Protein AF-A0A1G7Q8N1-F1 (afdb_monomer_lite)

Sequence (181 aa):
MHEILVYSRIAASKVGATTMDSPEWVAVSPSEIAAYCALTNNSRRGVSANAGGDETPVGGPNPRAENKHGQIVRWYPANEDHADAAFTWGLYAMAGSPAKHDDAYVGSHNVTTGNMFNAPDGMVIDSTGLIWIQTDGDDSNEGDFEGQGNNQMLVGDPATNEGLTRSTVIAIKRDDNAWVG

Structure (mmCIF, N/CA/C/O backbone):
data_AF-A0A1G7Q8N1-F1
#
_entry.id   AF-A0A1G7Q8N1-F1
#
loop_
_atom_site.group_PDB
_atom_site.id
_atom_site.type_symbol
_atom_site.label_atom_id
_atom_site.label_alt_id
_atom_site.label_comp_id
_atom_site.label_asym_id
_atom_site.label_entity_id
_atom_site.label_seq_id
_atom_site.pdbx_PDB_ins_code
_atom_site.Cartn_x
_atom_site.Cartn_y
_atom_site.Cartn_z
_atom_site.occupancy
_atom_site.B_iso_or_equiv
_atom_site.auth_seq_id
_atom_site.auth_comp_id
_atom_site.auth_asym_id
_atom_site.auth_atom_id
_atom_site.pdbx_PDB_model_num
ATOM 1 N N . MET A 1 1 ? -0.297 -30.619 14.225 1.00 64.06 1 MET A N 1
ATOM 2 C CA . MET A 1 1 ? -0.777 -29.218 14.300 1.00 64.06 1 MET A CA 1
ATOM 3 C C . MET A 1 1 ? 0.369 -28.204 14.344 1.00 64.06 1 MET A C 1
ATOM 5 O O . MET A 1 1 ? 0.281 -27.213 13.639 1.00 64.06 1 MET A O 1
ATOM 9 N N . HIS A 1 2 ? 1.469 -28.453 15.070 1.00 87.94 2 HIS A N 1
ATOM 10 C CA . HIS A 1 2 ? 2.619 -27.527 15.138 1.00 87.94 2 HIS A CA 1
ATOM 11 C C . HIS A 1 2 ? 3.328 -27.259 13.797 1.00 87.94 2 HIS A C 1
ATOM 13 O O . HIS A 1 2 ? 3.773 -26.141 13.563 1.00 87.94 2 HIS A O 1
ATOM 19 N N . GLU A 1 3 ? 3.389 -28.244 12.897 1.00 92.50 3 GLU A N 1
ATOM 20 C CA . GLU A 1 3 ? 4.025 -28.087 11.578 1.00 92.50 3 GLU A CA 1
ATOM 21 C C . GLU A 1 3 ? 3.376 -26.998 10.719 1.00 92.50 3 GLU A C 1
ATOM 23 O O . GLU A 1 3 ? 4.080 -26.323 9.981 1.00 92.50 3 GLU A O 1
ATOM 28 N N . ILE A 1 4 ? 2.059 -26.782 10.838 1.00 94.12 4 ILE A N 1
ATOM 29 C CA . ILE A 1 4 ? 1.365 -25.725 10.086 1.00 94.12 4 ILE A CA 1
ATOM 30 C C . ILE A 1 4 ? 1.902 -24.353 10.494 1.00 94.12 4 ILE A C 1
ATOM 32 O O . ILE A 1 4 ? 2.137 -23.522 9.629 1.00 94.12 4 ILE A O 1
ATOM 36 N N . LEU A 1 5 ? 2.160 -24.138 11.788 1.00 95.06 5 LEU A N 1
ATOM 37 C CA . LEU A 1 5 ? 2.701 -22.874 12.290 1.00 95.06 5 LEU A CA 1
ATOM 38 C C . LEU A 1 5 ? 4.147 -22.662 11.818 1.00 95.06 5 LEU A C 1
ATOM 40 O O . LEU A 1 5 ? 4.497 -21.573 11.368 1.00 95.06 5 LEU A O 1
ATOM 44 N N . VAL A 1 6 ? 4.971 -23.714 11.848 1.00 96.94 6 VAL A N 1
ATOM 45 C CA . VAL A 1 6 ? 6.370 -23.657 11.385 1.00 96.94 6 VAL A CA 1
ATOM 46 C C . VAL A 1 6 ? 6.454 -23.443 9.869 1.00 96.94 6 VAL A C 1
ATOM 48 O O . VAL A 1 6 ? 7.249 -22.635 9.396 1.00 96.94 6 VAL A O 1
ATOM 51 N N . TYR A 1 7 ? 5.602 -24.121 9.100 1.00 96.44 7 TYR A N 1
ATOM 52 C CA . TYR A 1 7 ? 5.566 -24.068 7.638 1.00 96.44 7 TYR A CA 1
ATOM 53 C C . TYR A 1 7 ? 4.406 -23.219 7.112 1.00 96.44 7 TYR A C 1
ATOM 55 O O . TYR A 1 7 ? 3.848 -23.517 6.053 1.00 96.44 7 TYR A O 1
ATOM 63 N N . SER A 1 8 ? 4.065 -22.139 7.824 1.00 96.81 8 SER A N 1
ATOM 64 C CA . SER A 1 8 ? 2.899 -21.294 7.523 1.00 96.81 8 SER A CA 1
ATOM 65 C C . SER A 1 8 ? 2.875 -20.811 6.072 1.00 96.81 8 SER A C 1
ATOM 67 O O . SER A 1 8 ? 1.821 -20.813 5.448 1.00 96.81 8 SER A O 1
ATOM 69 N N . ARG A 1 9 ? 4.039 -20.483 5.491 1.00 96.94 9 ARG A N 1
ATOM 70 C CA . ARG A 1 9 ? 4.148 -20.080 4.077 1.00 96.94 9 ARG A CA 1
ATOM 71 C C . ARG A 1 9 ? 3.693 -21.189 3.120 1.00 96.94 9 ARG A C 1
ATOM 73 O O . ARG A 1 9 ? 2.857 -20.945 2.266 1.00 96.94 9 ARG A O 1
ATOM 80 N N . ILE A 1 10 ? 4.174 -22.419 3.313 1.00 97.12 10 ILE A N 1
ATOM 81 C CA . ILE A 1 10 ? 3.793 -23.575 2.481 1.00 97.12 10 ILE A CA 1
ATOM 82 C C . ILE A 1 10 ? 2.311 -23.911 2.677 1.00 97.12 10 ILE A C 1
ATOM 84 O O . ILE A 1 10 ? 1.616 -24.254 1.722 1.00 97.12 10 ILE A O 1
ATOM 88 N N . ALA A 1 11 ? 1.819 -23.831 3.916 1.00 97.19 11 ALA A N 1
ATOM 89 C CA . ALA A 1 11 ? 0.408 -24.050 4.212 1.00 97.19 11 ALA A CA 1
ATOM 90 C C . ALA A 1 11 ? -0.483 -23.006 3.515 1.00 97.19 11 ALA A C 1
ATOM 92 O O . ALA A 1 11 ? -1.475 -23.390 2.901 1.00 97.19 11 ALA A O 1
ATOM 93 N N . ALA A 1 12 ? -0.095 -21.726 3.544 1.00 97.56 12 ALA A N 1
ATOM 94 C CA . ALA A 1 12 ? -0.791 -20.633 2.868 1.00 97.56 12 ALA A CA 1
ATOM 95 C C . ALA A 1 12 ? -0.840 -20.830 1.343 1.00 97.56 12 ALA A C 1
ATOM 97 O O . ALA A 1 12 ? -1.917 -20.726 0.756 1.00 97.56 12 ALA A O 1
ATOM 98 N N . SER A 1 13 ? 0.278 -21.209 0.711 1.00 97.62 13 SER A N 1
ATOM 99 C CA . SER A 1 13 ? 0.306 -21.533 -0.724 1.00 97.62 13 SER A CA 1
ATOM 100 C C . SER A 1 13 ? -0.648 -22.688 -1.058 1.00 97.62 13 SER A C 1
ATOM 102 O O . SER A 1 13 ? -1.417 -22.612 -2.013 1.00 97.62 13 SER A O 1
ATOM 104 N N . LYS A 1 14 ? -0.687 -23.742 -0.227 1.00 97.31 14 LYS A N 1
ATOM 105 C CA . LYS A 1 14 ? -1.586 -24.897 -0.431 1.00 97.31 14 LYS A CA 1
ATOM 106 C C . LYS A 1 14 ? -3.074 -24.557 -0.343 1.00 97.31 14 LYS A C 1
ATOM 108 O O . LYS A 1 14 ? -3.873 -25.271 -0.944 1.00 97.31 14 LYS A O 1
ATOM 113 N N . VAL A 1 15 ? -3.449 -23.519 0.404 1.00 97.38 15 VAL A N 1
ATOM 114 C CA . VAL A 1 15 ? -4.841 -23.042 0.483 1.00 97.38 15 VAL A CA 1
ATOM 115 C C . VAL A 1 15 ? -5.135 -21.896 -0.490 1.00 97.38 15 VAL A C 1
ATOM 117 O O . VAL A 1 15 ? -6.236 -21.357 -0.468 1.00 97.38 15 VAL A O 1
ATOM 120 N N . GLY A 1 16 ? -4.184 -21.546 -1.364 1.00 97.31 16 GLY A N 1
ATOM 121 C CA . GLY A 1 16 ? -4.383 -20.560 -2.425 1.00 97.31 16 GLY A CA 1
ATOM 122 C C . GLY A 1 16 ? -4.400 -19.113 -1.938 1.00 97.31 16 GLY A C 1
ATOM 123 O O . GLY A 1 16 ? -5.157 -18.304 -2.471 1.00 97.31 16 GLY A O 1
ATOM 124 N N . ALA A 1 17 ? -3.601 -18.778 -0.920 1.00 97.88 17 ALA A N 1
ATOM 125 C CA . ALA A 1 17 ? -3.453 -17.393 -0.483 1.00 97.88 17 ALA A CA 1
ATOM 126 C C . ALA A 1 17 ? -2.969 -16.486 -1.632 1.00 97.88 17 ALA A C 1
ATOM 128 O O . ALA A 1 17 ? -2.103 -16.865 -2.422 1.00 97.88 17 ALA A O 1
ATOM 129 N N . THR A 1 18 ? -3.500 -15.265 -1.705 1.00 97.88 18 THR A N 1
ATOM 130 C CA . THR A 1 18 ? -3.084 -14.274 -2.706 1.00 97.88 18 THR A CA 1
ATOM 131 C C . THR A 1 18 ? -1.639 -13.836 -2.469 1.00 97.88 18 THR A C 1
ATOM 133 O O . THR A 1 18 ? -1.274 -13.443 -1.362 1.00 97.88 18 THR A O 1
ATOM 136 N N . THR A 1 19 ? -0.816 -13.838 -3.518 1.00 98.12 19 THR A N 1
ATOM 137 C CA . THR A 1 19 ? 0.544 -13.287 -3.458 1.00 98.12 19 THR A CA 1
ATOM 138 C C . THR A 1 19 ? 0.504 -11.757 -3.447 1.00 98.12 19 THR A C 1
ATOM 140 O O . THR A 1 19 ? -0.067 -11.132 -4.344 1.00 98.12 19 THR A O 1
ATOM 143 N N . MET A 1 20 ? 1.125 -11.134 -2.446 1.00 98.44 20 MET A N 1
ATOM 144 C CA . MET A 1 20 ? 1.048 -9.686 -2.200 1.00 98.44 20 MET A CA 1
ATOM 145 C C . MET A 1 20 ? 2.379 -8.977 -2.469 1.00 98.44 20 MET A C 1
ATOM 147 O O . MET A 1 20 ? 3.439 -9.600 -2.415 1.00 98.44 20 MET A O 1
ATOM 151 N N . ASP A 1 21 ? 2.316 -7.676 -2.750 1.00 98.50 21 ASP A N 1
ATOM 152 C CA . ASP A 1 21 ? 3.492 -6.816 -2.915 1.00 98.50 21 ASP A CA 1
ATOM 153 C C . ASP A 1 21 ? 4.079 -6.411 -1.558 1.00 98.50 21 ASP A C 1
ATOM 155 O O . ASP A 1 21 ? 3.708 -5.383 -1.014 1.00 98.50 21 ASP A O 1
ATOM 159 N N . SER A 1 22 ? 4.972 -7.242 -1.015 1.00 97.81 22 SER A N 1
ATOM 160 C CA . SER A 1 22 ? 5.737 -6.996 0.223 1.00 97.81 22 SER A CA 1
ATOM 161 C C . SER A 1 22 ? 4.916 -6.335 1.350 1.00 97.81 22 SER A C 1
ATOM 163 O O . SER A 1 22 ? 5.092 -5.147 1.621 1.00 97.81 22 SER A O 1
ATOM 165 N N . PRO A 1 23 ? 3.969 -7.070 1.973 1.00 98.25 23 PRO A N 1
ATOM 166 C CA . PRO A 1 23 ? 3.221 -6.557 3.116 1.00 98.25 23 PRO A CA 1
ATOM 167 C C . PRO A 1 23 ? 4.139 -6.274 4.306 1.00 98.25 23 PRO A C 1
ATOM 169 O O . PRO A 1 23 ? 4.808 -7.194 4.778 1.00 98.25 23 PRO A O 1
ATOM 172 N N . GLU A 1 24 ? 4.099 -5.041 4.804 1.00 98.44 24 GLU A N 1
ATOM 173 C CA . GLU A 1 24 ? 4.844 -4.581 5.980 1.00 98.44 24 GLU A CA 1
ATOM 174 C C . GLU A 1 24 ? 3.880 -4.319 7.152 1.00 98.44 24 GLU A C 1
ATOM 176 O O . GLU A 1 24 ? 3.199 -5.240 7.619 1.00 98.44 24 GLU A O 1
ATOM 181 N N . TRP A 1 25 ? 3.792 -3.086 7.665 1.00 98.50 25 TRP A N 1
ATOM 182 C CA . TRP A 1 25 ? 2.975 -2.808 8.843 1.00 98.50 25 TRP A CA 1
ATOM 183 C C . TRP A 1 25 ? 1.480 -2.854 8.545 1.00 98.50 25 TRP A C 1
ATOM 185 O O . TRP A 1 25 ? 1.001 -2.501 7.462 1.00 98.50 25 TRP A O 1
ATOM 195 N N . VAL A 1 26 ? 0.735 -3.247 9.578 1.00 98.50 26 VAL A N 1
ATOM 196 C CA . VAL A 1 26 ? -0.725 -3.206 9.621 1.00 98.50 26 VAL A CA 1
ATOM 197 C C . VAL A 1 26 ? -1.161 -2.246 10.722 1.00 98.50 26 VAL A C 1
ATOM 199 O O . VAL A 1 26 ? -0.726 -2.381 11.865 1.00 98.50 26 VAL A O 1
ATOM 202 N N . ALA A 1 27 ? -2.055 -1.315 10.394 1.00 97.00 27 ALA A N 1
ATOM 203 C CA . ALA A 1 27 ? -2.677 -0.402 11.346 1.00 97.00 27 ALA A CA 1
ATOM 204 C C . ALA A 1 27 ? -4.195 -0.629 11.382 1.00 97.00 27 ALA A C 1
ATOM 206 O O . ALA A 1 27 ? -4.837 -0.722 10.337 1.00 97.00 27 ALA A O 1
ATOM 207 N N . VAL A 1 28 ? -4.772 -0.717 12.580 1.00 96.12 28 VAL A N 1
ATOM 208 C CA . VAL A 1 28 ? -6.218 -0.891 12.792 1.00 96.12 28 VAL A CA 1
ATOM 209 C C . VAL A 1 28 ? -6.786 0.411 13.337 1.00 96.12 28 VAL A C 1
ATOM 211 O O . VAL A 1 28 ? -6.205 0.994 14.253 1.00 96.12 28 VAL A O 1
ATOM 214 N N . SER A 1 29 ? -7.893 0.880 12.764 1.00 92.31 29 SER A N 1
ATOM 215 C CA . SER A 1 29 ? -8.511 2.131 13.195 1.00 92.31 29 SER A CA 1
ATOM 216 C C . SER A 1 29 ? -9.154 1.975 14.582 1.00 92.31 29 SER A C 1
ATOM 218 O O . SER A 1 29 ? -9.854 0.990 14.821 1.00 92.31 29 SER A O 1
ATOM 220 N N . PRO A 1 30 ? -8.949 2.925 15.515 1.00 90.88 30 PRO A N 1
ATOM 221 C CA . PRO A 1 30 ? -9.642 2.931 16.800 1.00 90.88 30 PRO A CA 1
ATOM 222 C C . PRO A 1 30 ? -11.066 3.506 16.709 1.00 90.88 30 PRO A C 1
ATOM 224 O O . PRO A 1 30 ? -11.835 3.370 17.660 1.00 90.88 30 PRO A O 1
ATOM 227 N N . SER A 1 31 ? -11.411 4.175 15.604 1.00 86.56 31 SER A N 1
ATOM 228 C CA . SER A 1 31 ? -12.681 4.889 15.407 1.00 86.56 31 SER A CA 1
ATOM 229 C C . SER A 1 31 ? -13.555 4.308 14.293 1.00 86.56 31 SER A C 1
ATOM 231 O O . SER A 1 31 ? -14.715 4.691 14.175 1.00 86.56 31 SER A O 1
ATOM 233 N N . GLU A 1 32 ? -13.024 3.387 13.489 1.00 85.75 32 GLU A N 1
ATOM 234 C CA . GLU A 1 32 ? -13.714 2.748 12.365 1.00 85.75 32 GLU A CA 1
ATOM 235 C C . GLU A 1 32 ? -13.426 1.242 12.352 1.00 85.75 32 GLU A C 1
ATOM 237 O O . GLU A 1 32 ? -12.341 0.812 12.740 1.00 85.75 32 GLU A O 1
ATOM 242 N N . ILE A 1 33 ? -14.354 0.431 11.837 1.00 92.44 33 ILE A N 1
ATOM 243 C CA . ILE A 1 33 ? -14.125 -1.008 11.623 1.00 92.44 33 ILE A CA 1
ATOM 244 C C . ILE A 1 33 ? -13.344 -1.208 10.321 1.00 92.44 33 ILE A C 1
ATOM 246 O O . ILE A 1 33 ? -13.868 -1.642 9.295 1.00 92.44 33 ILE A O 1
ATOM 250 N N . ALA A 1 34 ? -12.074 -0.810 10.357 1.00 93.25 34 ALA A N 1
ATOM 251 C CA . ALA A 1 34 ? -11.178 -0.827 9.214 1.00 93.25 34 ALA A CA 1
ATOM 252 C C . ALA A 1 34 ? -9.736 -1.120 9.632 1.00 93.25 34 ALA A C 1
ATOM 254 O O . ALA A 1 34 ? -9.277 -0.723 10.707 1.00 93.25 34 ALA A O 1
ATOM 255 N N . ALA A 1 35 ? -9.000 -1.774 8.742 1.00 96.44 35 ALA A N 1
ATOM 256 C CA . ALA A 1 35 ? -7.564 -1.956 8.872 1.00 96.44 35 ALA A CA 1
ATOM 257 C C . ALA A 1 35 ? -6.852 -1.640 7.555 1.00 96.44 35 ALA A C 1
ATOM 259 O O . ALA A 1 35 ? -7.440 -1.706 6.475 1.00 96.44 35 ALA A O 1
ATOM 260 N N . TYR A 1 36 ? -5.586 -1.266 7.678 1.00 97.81 36 TYR A N 1
ATOM 261 C CA . TYR A 1 36 ? -4.732 -0.764 6.614 1.00 97.81 36 TYR A CA 1
ATOM 262 C C . TYR A 1 36 ? -3.429 -1.551 6.627 1.00 97.81 36 TYR A C 1
ATOM 264 O O . TYR A 1 36 ? -2.912 -1.850 7.699 1.00 97.81 36 TYR A O 1
ATOM 272 N N . CYS A 1 37 ? -2.876 -1.861 5.460 1.00 98.56 37 CYS A N 1
ATOM 273 C CA . CYS A 1 37 ? -1.580 -2.515 5.334 1.00 98.56 37 CYS A CA 1
ATOM 274 C C . CYS A 1 37 ? -0.739 -1.821 4.269 1.00 98.56 37 CYS A C 1
ATOM 276 O O . CYS A 1 37 ? -1.218 -1.567 3.158 1.00 98.56 37 CYS A O 1
ATOM 278 N N . ALA A 1 38 ? 0.508 -1.530 4.623 1.00 98.69 38 ALA A N 1
ATOM 279 C CA . ALA A 1 38 ? 1.503 -1.053 3.686 1.00 98.69 38 ALA A CA 1
ATOM 280 C C . ALA A 1 38 ? 1.995 -2.213 2.810 1.00 98.69 38 ALA A C 1
ATOM 282 O O . ALA A 1 38 ? 2.410 -3.255 3.312 1.00 98.69 38 ALA A O 1
ATOM 283 N N . LEU A 1 39 ? 1.921 -2.031 1.495 1.00 98.75 39 LEU A N 1
ATOM 284 C CA . LEU A 1 39 ? 2.464 -2.924 0.478 1.00 98.75 39 LEU A CA 1
ATOM 285 C C . LEU A 1 39 ? 3.639 -2.188 -0.173 1.00 98.75 39 LEU A C 1
ATOM 287 O O . LEU A 1 39 ? 3.432 -1.380 -1.084 1.00 98.75 39 LEU A O 1
ATOM 291 N N . THR A 1 40 ? 4.850 -2.388 0.357 1.00 98.38 40 THR A N 1
ATOM 292 C CA . THR A 1 40 ? 5.954 -1.430 0.162 1.00 98.38 40 THR A CA 1
ATOM 293 C C . THR A 1 40 ? 6.424 -1.337 -1.292 1.00 98.38 40 THR A C 1
ATOM 295 O O . THR A 1 40 ? 6.556 -0.246 -1.834 1.00 98.38 40 THR A O 1
ATOM 298 N N . ASN A 1 41 ? 6.630 -2.463 -1.974 1.00 97.81 41 ASN A N 1
ATOM 299 C CA . ASN A 1 41 ? 6.945 -2.542 -3.406 1.00 97.81 41 ASN A CA 1
ATOM 300 C C . ASN A 1 41 ? 7.084 -4.013 -3.830 1.00 97.81 41 ASN A C 1
ATOM 302 O O . ASN A 1 41 ? 7.149 -4.922 -2.999 1.00 97.81 41 ASN A O 1
ATOM 306 N N . ASN A 1 42 ? 7.136 -4.265 -5.138 1.00 98.25 42 ASN A N 1
ATOM 307 C CA . ASN A 1 42 ? 7.470 -5.569 -5.700 1.00 98.25 42 ASN A CA 1
ATOM 308 C C . ASN A 1 42 ? 7.938 -5.453 -7.158 1.00 98.25 42 ASN A C 1
ATOM 310 O O . ASN A 1 42 ? 7.148 -5.569 -8.099 1.00 98.25 42 ASN A O 1
ATOM 314 N N . SER A 1 43 ? 9.251 -5.338 -7.354 1.00 96.25 43 SER A N 1
ATOM 315 C CA . SER A 1 43 ? 9.871 -5.309 -8.688 1.00 96.25 43 SER A CA 1
ATOM 316 C C . SER A 1 43 ? 9.699 -6.604 -9.492 1.00 96.25 43 SER A C 1
ATOM 318 O O . SER A 1 43 ? 9.998 -6.633 -10.680 1.00 96.25 43 SER A O 1
ATOM 320 N N . ARG A 1 44 ? 9.203 -7.687 -8.877 1.00 97.31 44 ARG A N 1
ATOM 321 C CA . ARG A 1 44 ? 8.963 -8.978 -9.542 1.00 97.31 44 ARG A CA 1
ATOM 322 C C . ARG A 1 44 ? 7.515 -9.180 -9.972 1.00 97.31 44 ARG A C 1
ATOM 324 O O . ARG A 1 44 ? 7.246 -10.157 -10.674 1.00 97.31 44 ARG A O 1
ATOM 331 N N . ARG A 1 45 ? 6.596 -8.294 -9.567 1.00 98.50 45 ARG A N 1
ATOM 332 C CA . ARG A 1 45 ? 5.166 -8.384 -9.892 1.00 98.50 45 ARG A CA 1
ATOM 333 C C . ARG A 1 45 ? 4.976 -8.462 -11.406 1.00 98.50 45 ARG A C 1
ATOM 335 O O . ARG A 1 45 ? 5.409 -7.575 -12.132 1.00 98.50 45 ARG A O 1
ATOM 342 N N . GLY A 1 46 ? 4.320 -9.516 -11.878 1.00 97.94 46 GLY A N 1
ATOM 343 C CA . GLY A 1 46 ? 4.058 -9.764 -13.296 1.00 97.94 46 GLY A CA 1
ATOM 344 C C . GLY A 1 46 ? 5.260 -10.285 -14.092 1.00 97.94 46 GLY A C 1
ATOM 345 O O . GLY A 1 46 ? 5.111 -10.538 -15.283 1.00 97.94 46 GLY A O 1
ATOM 346 N N . VAL A 1 47 ? 6.425 -10.462 -13.457 1.00 97.88 47 VAL A N 1
ATOM 347 C CA . VAL A 1 47 ? 7.678 -10.876 -14.114 1.00 97.88 47 VAL A CA 1
ATOM 348 C C . VAL A 1 47 ? 8.075 -12.296 -13.733 1.00 97.88 47 VAL A C 1
ATOM 350 O O . VAL A 1 47 ? 8.500 -13.075 -14.582 1.00 97.88 47 VAL A O 1
ATOM 353 N N . SER A 1 48 ? 7.981 -12.641 -12.447 1.00 97.44 48 SER A N 1
ATOM 354 C CA . SER A 1 48 ? 8.415 -13.950 -11.952 1.00 97.44 48 SER A CA 1
ATOM 355 C C . SER A 1 48 ? 7.638 -14.387 -10.717 1.00 97.44 48 SER A C 1
ATOM 357 O O . SER A 1 48 ? 7.076 -13.568 -9.987 1.00 97.44 48 SER A O 1
ATOM 359 N N . ALA A 1 49 ? 7.625 -15.694 -10.468 1.00 97.31 49 ALA A N 1
ATOM 360 C CA . ALA A 1 49 ? 7.079 -16.249 -9.242 1.00 97.31 49 ALA A CA 1
ATOM 361 C C . ALA A 1 49 ? 7.808 -15.711 -7.994 1.00 97.31 49 ALA A C 1
ATOM 363 O O . ALA A 1 49 ? 8.977 -15.308 -8.036 1.00 97.31 49 ALA A O 1
ATOM 364 N N . ASN A 1 50 ? 7.114 -15.718 -6.857 1.00 95.12 50 ASN A N 1
ATOM 365 C CA . ASN A 1 50 ? 7.711 -15.380 -5.571 1.00 95.12 50 ASN A CA 1
ATOM 366 C C . ASN A 1 50 ? 8.733 -16.457 -5.137 1.00 95.12 50 ASN A C 1
ATOM 368 O O . ASN A 1 50 ? 8.887 -17.500 -5.770 1.00 95.12 50 ASN A O 1
ATOM 372 N N . ALA A 1 51 ? 9.435 -16.236 -4.020 1.00 92.69 51 ALA A N 1
ATOM 373 C CA . ALA A 1 51 ? 10.443 -17.185 -3.528 1.00 92.69 51 ALA A CA 1
ATOM 374 C C . ALA A 1 51 ? 9.882 -18.582 -3.173 1.00 92.69 51 ALA A C 1
ATOM 376 O O . ALA A 1 51 ? 10.648 -19.540 -3.092 1.00 92.69 51 ALA A O 1
ATOM 377 N N . GLY A 1 52 ? 8.570 -18.693 -2.942 1.00 94.12 52 GLY A N 1
ATOM 378 C CA . GLY A 1 52 ? 7.861 -19.954 -2.713 1.00 94.12 52 GLY A CA 1
ATOM 379 C C . GLY A 1 52 ? 7.423 -20.670 -3.995 1.00 94.12 52 GLY A C 1
ATOM 380 O O . GLY A 1 52 ? 6.963 -21.804 -3.910 1.00 94.12 52 GLY A O 1
ATOM 381 N N . GLY A 1 53 ? 7.596 -20.044 -5.164 1.00 96.75 53 GLY A N 1
ATOM 382 C CA . GLY A 1 53 ? 7.182 -20.575 -6.461 1.00 96.75 53 GLY A CA 1
ATOM 383 C C . GLY A 1 53 ? 5.753 -20.213 -6.871 1.00 96.75 53 GLY A C 1
ATOM 384 O O . GLY A 1 53 ? 5.327 -20.633 -7.943 1.00 96.75 53 GLY A O 1
ATOM 385 N N . ASP A 1 54 ? 5.025 -19.427 -6.073 1.00 97.69 54 ASP A N 1
ATOM 386 C CA . ASP A 1 54 ? 3.683 -18.976 -6.446 1.00 97.69 54 ASP A CA 1
ATOM 387 C C . ASP A 1 54 ? 3.768 -17.807 -7.436 1.00 97.69 54 ASP A C 1
ATOM 389 O O . ASP A 1 54 ? 4.571 -16.882 -7.268 1.00 97.69 54 A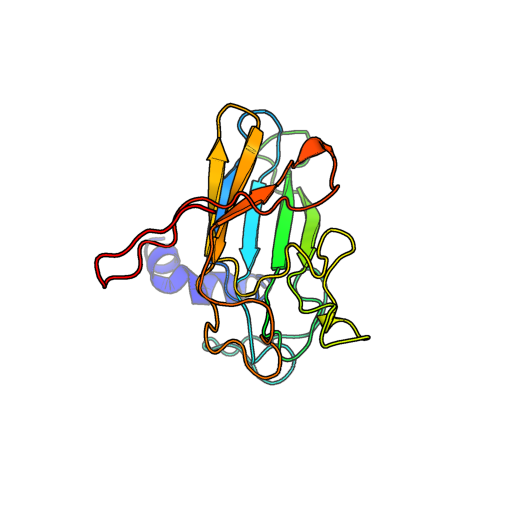SP A O 1
ATOM 393 N N . GLU A 1 55 ? 2.903 -17.819 -8.448 1.00 97.62 55 GLU A N 1
ATOM 394 C CA . GLU A 1 55 ? 2.813 -16.756 -9.448 1.00 97.62 55 GLU A CA 1
ATOM 395 C C . GLU A 1 55 ? 2.507 -15.392 -8.813 1.00 97.62 55 GLU A C 1
ATOM 397 O O . GLU A 1 55 ? 1.777 -15.275 -7.821 1.00 97.62 55 GLU A O 1
ATOM 402 N N . THR A 1 56 ? 3.025 -14.328 -9.426 1.00 97.94 56 THR A N 1
ATOM 403 C CA . THR A 1 56 ? 2.745 -12.945 -9.018 1.00 97.94 56 THR A CA 1
ATOM 404 C C . THR A 1 56 ? 2.004 -12.194 -10.129 1.00 97.94 56 THR A C 1
ATOM 406 O O . THR A 1 56 ? 2.529 -11.241 -10.694 1.00 97.94 56 THR A O 1
ATOM 409 N N . PRO A 1 57 ? 0.769 -12.579 -10.498 1.00 98.19 57 PRO A N 1
ATOM 410 C CA . PRO A 1 57 ? 0.044 -11.882 -11.557 1.00 98.19 57 PRO A CA 1
ATOM 411 C C . PRO A 1 57 ? -0.298 -10.447 -11.139 1.00 98.19 57 PRO A C 1
ATOM 413 O O . PRO A 1 57 ? -0.484 -10.159 -9.954 1.00 98.19 57 PRO A O 1
ATOM 416 N N . VAL A 1 58 ? -0.400 -9.548 -12.115 1.00 98.56 58 VAL A N 1
ATOM 417 C CA . VAL A 1 58 ? -0.928 -8.192 -11.906 1.00 98.56 58 VAL A CA 1
ATOM 418 C C . VAL A 1 58 ? -2.440 -8.269 -11.707 1.00 98.56 58 VAL A C 1
ATOM 420 O O . VAL A 1 58 ? -3.134 -8.918 -12.489 1.00 98.56 58 VAL A O 1
ATOM 423 N N . GLY A 1 59 ? -2.958 -7.594 -10.681 1.00 97.56 59 GLY A N 1
ATOM 424 C CA . GLY A 1 59 ? -4.394 -7.494 -10.435 1.00 97.56 59 GLY A CA 1
ATOM 425 C C . GLY A 1 59 ? -4.770 -7.333 -8.964 1.00 97.56 59 GLY A C 1
ATOM 426 O O . GLY A 1 59 ? -3.950 -7.489 -8.055 1.00 97.56 59 GLY A O 1
ATOM 427 N N . GLY A 1 60 ? -6.048 -7.025 -8.732 1.00 97.38 60 GLY A N 1
ATOM 428 C CA . GLY A 1 60 ? -6.598 -6.840 -7.390 1.00 97.38 60 GLY A CA 1
ATOM 429 C C . GLY A 1 60 ? -5.833 -5.762 -6.603 1.00 97.38 60 GLY A C 1
ATOM 430 O O . GLY A 1 60 ? -5.651 -4.663 -7.128 1.00 97.38 60 GLY A O 1
ATOM 431 N N . PRO A 1 61 ? -5.366 -6.050 -5.373 1.00 97.75 61 PRO A N 1
ATOM 432 C CA . PRO A 1 61 ? -4.619 -5.088 -4.560 1.00 97.75 61 PRO A CA 1
ATOM 433 C C . PRO A 1 61 ? -3.172 -4.858 -5.043 1.00 97.75 61 PRO A C 1
ATOM 435 O O . PRO A 1 61 ? -2.459 -4.050 -4.452 1.00 97.75 61 PRO A O 1
ATOM 438 N N . ASN A 1 62 ? -2.731 -5.539 -6.110 1.00 98.56 62 ASN A N 1
ATOM 439 C CA . ASN A 1 62 ? -1.392 -5.417 -6.695 1.00 98.56 62 ASN A CA 1
ATOM 440 C C . ASN A 1 62 ? -1.497 -5.002 -8.182 1.00 98.56 62 ASN A C 1
ATOM 442 O O . ASN A 1 62 ? -1.292 -5.825 -9.081 1.00 98.56 62 ASN A O 1
ATOM 446 N N . PRO A 1 63 ? -1.898 -3.752 -8.480 1.00 97.81 63 PRO A N 1
ATOM 447 C CA . PRO A 1 63 ? -2.389 -3.383 -9.810 1.00 97.81 63 PRO A CA 1
ATOM 448 C C . PRO A 1 63 ? -1.297 -3.006 -10.825 1.00 97.81 63 PRO A C 1
ATOM 450 O O . PRO A 1 63 ? -1.630 -2.733 -11.975 1.00 97.81 63 PRO A O 1
ATOM 453 N N . ARG A 1 64 ? -0.011 -2.974 -10.441 1.00 98.00 64 ARG A N 1
ATOM 454 C CA . ARG A 1 64 ? 1.102 -2.556 -11.318 1.00 98.00 64 ARG A CA 1
ATOM 455 C C . ARG A 1 64 ? 2.135 -3.663 -11.492 1.00 98.00 64 ARG A C 1
ATOM 457 O O . ARG A 1 64 ? 2.558 -4.249 -10.503 1.00 98.00 64 ARG A O 1
ATOM 464 N N . ALA A 1 65 ? 2.567 -3.914 -12.728 1.00 97.81 65 ALA A N 1
ATOM 465 C CA . ALA A 1 65 ? 3.754 -4.728 -12.996 1.00 97.81 65 ALA A CA 1
ATOM 466 C C . ALA A 1 65 ? 5.016 -4.002 -12.514 1.00 97.81 65 ALA A C 1
ATOM 468 O O . ALA A 1 65 ? 5.062 -2.775 -12.583 1.00 97.81 65 ALA A O 1
ATOM 469 N N . GLU A 1 66 ? 6.019 -4.753 -12.053 1.00 97.62 66 GLU A N 1
ATOM 470 C CA . GLU A 1 66 ? 7.329 -4.225 -11.632 1.00 97.62 66 GLU A CA 1
ATOM 471 C C . GLU A 1 66 ? 7.233 -3.074 -10.615 1.00 97.62 66 GLU A C 1
ATOM 473 O O . GLU A 1 66 ? 8.030 -2.142 -10.632 1.00 97.62 66 GLU A O 1
ATOM 478 N N . ASN A 1 67 ? 6.237 -3.137 -9.731 1.00 98.31 67 ASN A N 1
ATOM 479 C CA . ASN A 1 67 ? 5.842 -2.061 -8.832 1.00 98.31 67 ASN A CA 1
ATOM 480 C C . ASN A 1 67 ? 7.007 -1.540 -7.971 1.00 98.31 67 ASN A C 1
ATOM 482 O O . ASN A 1 67 ? 7.444 -2.221 -7.043 1.00 98.31 67 ASN A O 1
ATOM 486 N N . LYS A 1 68 ? 7.466 -0.316 -8.251 1.00 97.31 68 LYS A N 1
ATOM 487 C CA . LYS A 1 68 ? 8.581 0.339 -7.542 1.00 97.31 68 LYS A CA 1
ATOM 488 C C . LYS A 1 68 ? 8.150 1.216 -6.368 1.00 97.31 68 LYS A C 1
ATOM 490 O O . LYS A 1 68 ? 8.936 1.414 -5.453 1.00 97.31 68 LYS A O 1
ATOM 495 N N . HIS A 1 69 ? 6.925 1.745 -6.389 1.00 98.25 69 HIS A N 1
ATOM 496 C CA . HIS A 1 69 ? 6.508 2.780 -5.432 1.00 98.25 69 HIS A CA 1
ATOM 497 C C . HIS A 1 69 ? 5.654 2.258 -4.282 1.00 98.25 69 HIS A C 1
ATOM 499 O O . HIS A 1 69 ? 5.633 2.891 -3.234 1.00 98.25 69 HIS A O 1
ATOM 505 N N . GLY A 1 70 ? 4.944 1.145 -4.468 1.00 98.56 70 GLY A N 1
ATOM 506 C CA . GLY A 1 70 ? 4.066 0.587 -3.439 1.00 98.56 70 GLY A CA 1
ATOM 507 C C . GLY A 1 70 ? 2.681 1.222 -3.345 1.00 98.56 70 GLY A C 1
ATOM 508 O O . GLY A 1 70 ? 2.295 2.100 -4.127 1.00 98.56 70 GLY A O 1
ATOM 509 N N . GLN A 1 71 ? 1.907 0.725 -2.386 1.00 98.62 71 GLN A N 1
ATOM 510 C CA . GLN A 1 71 ? 0.524 1.114 -2.137 1.00 98.62 71 GLN A CA 1
ATOM 511 C C . GLN A 1 71 ? 0.104 0.781 -0.705 1.00 98.62 71 GLN A C 1
ATOM 513 O O . GLN A 1 71 ? 0.761 0.016 -0.010 1.00 98.62 71 GLN A O 1
ATOM 518 N N . ILE A 1 72 ? -1.020 1.334 -0.265 1.00 98.44 72 ILE A N 1
ATOM 519 C CA . ILE A 1 72 ? -1.642 1.018 1.020 1.00 98.44 72 ILE A CA 1
ATOM 520 C C . ILE A 1 72 ? -3.010 0.417 0.726 1.00 98.44 72 ILE A C 1
ATOM 522 O O . ILE A 1 72 ? -3.895 1.088 0.185 1.00 98.44 72 ILE A O 1
ATOM 526 N N . VAL A 1 73 ? -3.184 -0.856 1.069 1.00 98.06 73 VAL A N 1
ATOM 527 C CA . VAL A 1 73 ? -4.483 -1.529 0.992 1.00 98.06 73 VAL A CA 1
ATOM 528 C C . VAL A 1 73 ? -5.253 -1.289 2.284 1.00 98.06 73 VAL A C 1
ATOM 530 O O . VAL A 1 73 ? -4.668 -1.259 3.363 1.00 98.06 73 VAL A O 1
ATOM 533 N N . ARG A 1 74 ? -6.570 -1.137 2.180 1.00 96.44 74 ARG A N 1
ATOM 534 C CA . ARG A 1 74 ? -7.491 -1.088 3.315 1.00 96.44 74 ARG A CA 1
ATOM 535 C C . ARG A 1 74 ? -8.577 -2.137 3.179 1.00 96.44 74 ARG A C 1
ATOM 537 O O . ARG A 1 74 ? -8.969 -2.465 2.057 1.00 96.44 74 ARG A O 1
ATOM 544 N N . TRP A 1 75 ? -9.103 -2.616 4.297 1.00 97.12 75 TRP A N 1
ATOM 545 C CA . TRP A 1 75 ? -10.246 -3.520 4.303 1.00 97.12 75 TRP A CA 1
ATOM 546 C C . TRP A 1 75 ? -11.198 -3.270 5.467 1.00 97.12 75 TRP A C 1
ATOM 548 O O . TRP A 1 75 ? -10.804 -2.783 6.525 1.00 97.12 75 TRP A O 1
ATOM 558 N N . TYR A 1 76 ? -12.452 -3.650 5.232 1.00 95.88 76 TYR A N 1
ATOM 559 C CA . TYR A 1 76 ? -13.576 -3.565 6.154 1.00 95.88 76 TYR A CA 1
ATOM 560 C C . TYR A 1 76 ? -14.139 -4.978 6.348 1.00 95.88 76 TYR A C 1
ATOM 562 O O . TYR A 1 76 ? -14.660 -5.548 5.377 1.00 95.88 76 TYR A O 1
ATOM 570 N N . PRO A 1 77 ? -14.008 -5.570 7.547 1.00 96.94 77 PRO A N 1
ATOM 571 C CA . PRO A 1 77 ? -14.663 -6.829 7.884 1.00 96.94 77 PRO A CA 1
ATOM 572 C C . PRO A 1 77 ? -16.172 -6.772 7.623 1.00 96.94 77 PRO A C 1
ATOM 574 O O . PRO A 1 77 ? -16.822 -5.747 7.848 1.00 96.94 77 PRO A O 1
ATOM 577 N N . ALA A 1 78 ? -16.738 -7.870 7.124 1.00 96.44 78 ALA A N 1
ATOM 578 C CA . ALA A 1 78 ? -18.178 -7.989 6.959 1.00 96.44 78 ALA A CA 1
ATOM 579 C C . ALA A 1 78 ? -18.881 -7.919 8.321 1.00 96.44 78 ALA A C 1
ATOM 581 O O . ALA A 1 78 ? -18.299 -8.234 9.356 1.00 96.44 78 ALA A O 1
ATOM 582 N N . ASN A 1 79 ? -20.142 -7.480 8.312 1.00 96.81 79 ASN A N 1
ATOM 583 C CA . ASN A 1 79 ? -20.969 -7.348 9.517 1.00 96.81 79 ASN A CA 1
ATOM 584 C C . ASN A 1 79 ? -20.368 -6.452 10.614 1.00 96.81 79 ASN A C 1
ATOM 586 O O . ASN A 1 79 ? -20.810 -6.530 11.756 1.00 96.81 79 ASN A O 1
ATOM 590 N N . GLU A 1 80 ? -19.385 -5.611 10.265 1.00 95.19 80 GLU A N 1
ATOM 591 C CA . GLU A 1 80 ? -18.650 -4.780 11.223 1.00 95.19 80 GLU A CA 1
ATOM 592 C C . GLU A 1 80 ? -18.002 -5.613 12.351 1.00 95.19 80 GLU A C 1
ATOM 594 O O . GLU A 1 80 ? -17.803 -5.130 13.465 1.00 95.19 80 GLU A O 1
ATOM 599 N N . ASP A 1 81 ? -17.644 -6.870 12.057 1.00 95.75 81 ASP A N 1
ATOM 600 C CA . ASP A 1 81 ? -17.103 -7.825 13.023 1.00 95.75 81 ASP A CA 1
ATOM 601 C C . ASP A 1 81 ? -15.732 -8.347 12.575 1.00 95.75 81 ASP A C 1
ATOM 603 O O . ASP A 1 81 ? -15.597 -9.026 11.559 1.00 95.75 81 ASP A O 1
ATOM 607 N N . HIS A 1 82 ? -14.695 -8.079 13.372 1.00 94.94 82 HIS A N 1
ATOM 608 C CA . HIS A 1 82 ? -13.342 -8.590 13.128 1.00 94.94 82 HIS A CA 1
ATOM 609 C C . HIS A 1 82 ? -13.231 -10.123 13.207 1.00 94.94 82 HIS A C 1
ATOM 611 O O . HIS A 1 82 ? -12.209 -10.670 12.792 1.00 94.94 82 HIS A O 1
ATOM 617 N N . ALA A 1 83 ? -14.237 -10.816 13.748 1.00 96.44 83 ALA A N 1
ATOM 618 C CA . ALA A 1 83 ? -14.316 -12.272 13.736 1.00 96.44 83 ALA A CA 1
ATOM 619 C C . ALA A 1 83 ? -14.907 -12.842 12.433 1.00 96.44 83 ALA A C 1
ATOM 621 O O . ALA A 1 83 ? -14.824 -14.055 12.220 1.00 96.44 83 ALA A O 1
ATOM 622 N N . ASP A 1 84 ? -15.491 -12.008 11.565 1.00 97.94 84 ASP A N 1
ATOM 623 C CA . ASP A 1 84 ? -16.020 -12.457 10.280 1.00 97.94 84 ASP A CA 1
ATOM 624 C C . ASP A 1 84 ? -14.880 -12.803 9.306 1.00 97.94 84 ASP A C 1
ATOM 626 O O . ASP A 1 84 ? -13.838 -12.147 9.248 1.00 97.94 84 ASP A O 1
ATOM 630 N N . ALA A 1 85 ? -15.070 -13.868 8.527 1.00 97.00 85 ALA A N 1
ATOM 631 C CA . ALA A 1 85 ? -14.091 -14.322 7.545 1.00 97.00 85 ALA A CA 1
ATOM 632 C C . ALA A 1 85 ? -14.147 -13.520 6.234 1.00 97.00 85 ALA A C 1
ATOM 634 O O . ALA A 1 85 ? -13.193 -13.547 5.453 1.00 97.00 85 ALA A O 1
ATOM 635 N N . ALA A 1 86 ? -15.266 -12.847 5.960 1.00 97.94 86 ALA A N 1
ATOM 636 C CA . ALA A 1 86 ? -15.443 -12.021 4.780 1.00 97.94 86 ALA A CA 1
ATOM 637 C C . ALA A 1 86 ? -15.043 -10.567 5.057 1.00 97.94 86 ALA A C 1
ATOM 639 O O . ALA A 1 86 ? -15.206 -10.042 6.154 1.00 97.94 86 ALA A O 1
ATOM 640 N N . PHE A 1 87 ? -14.550 -9.888 4.026 1.00 97.75 87 PHE A N 1
ATOM 641 C CA . PHE A 1 87 ? -14.242 -8.464 4.070 1.00 97.75 87 PHE A CA 1
ATOM 642 C C . PHE A 1 87 ? -14.390 -7.847 2.680 1.00 97.75 87 PHE A C 1
A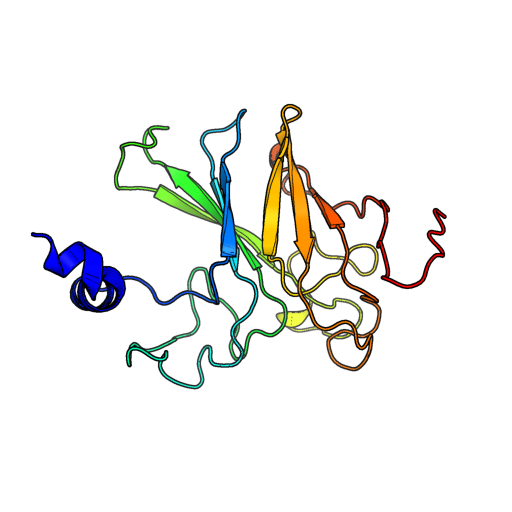TOM 644 O O . PHE A 1 87 ? -14.290 -8.529 1.656 1.00 97.75 87 PHE A O 1
ATOM 651 N N . THR A 1 88 ? -14.597 -6.535 2.642 1.00 97.25 88 THR A N 1
ATOM 652 C CA . THR A 1 88 ? -14.405 -5.729 1.431 1.00 97.25 88 THR A CA 1
ATOM 653 C C . THR A 1 88 ? -13.073 -5.005 1.524 1.00 97.25 88 THR A C 1
ATOM 655 O O . THR A 1 88 ? -12.585 -4.748 2.621 1.00 97.25 88 THR A O 1
ATOM 658 N N . TRP A 1 89 ? -12.452 -4.693 0.391 1.00 97.12 89 TRP A N 1
ATOM 659 C CA . TRP A 1 89 ? -11.159 -4.015 0.372 1.00 97.12 89 TRP A CA 1
ATOM 660 C C . TRP A 1 89 ? -11.098 -2.955 -0.723 1.00 97.12 89 TRP A C 1
ATOM 662 O O . TRP A 1 89 ? -11.870 -2.971 -1.682 1.00 97.12 89 TRP A O 1
ATOM 672 N N . GLY A 1 90 ? -10.154 -2.034 -0.570 1.00 95.12 90 GLY A N 1
ATOM 673 C CA . GLY A 1 90 ? -9.808 -1.031 -1.566 1.00 95.12 90 GLY A CA 1
ATOM 674 C C . GLY A 1 90 ? -8.383 -0.535 -1.362 1.00 95.12 90 GLY A C 1
ATOM 675 O O . GLY A 1 90 ? -7.729 -0.873 -0.379 1.00 95.12 90 GLY A O 1
ATOM 676 N N . LEU A 1 91 ? -7.895 0.275 -2.292 1.00 95.25 91 LEU A N 1
ATOM 677 C CA . LEU A 1 91 ? -6.598 0.931 -2.160 1.00 95.25 91 LEU A CA 1
ATOM 678 C C . LEU A 1 91 ? -6.821 2.316 -1.559 1.00 95.25 91 LEU A C 1
ATOM 680 O O . LEU A 1 91 ? -7.549 3.126 -2.128 1.00 95.25 91 LEU A O 1
ATOM 684 N N . TYR A 1 92 ? -6.238 2.553 -0.387 1.00 95.12 92 TYR A N 1
ATOM 685 C CA . TYR A 1 92 ? -6.284 3.847 0.289 1.00 95.12 92 TYR A CA 1
ATOM 686 C C . TYR A 1 92 ? -5.372 4.862 -0.409 1.00 95.12 92 TYR A C 1
ATOM 688 O O . TYR A 1 92 ? -5.765 6.001 -0.654 1.00 95.12 92 TYR A O 1
ATOM 696 N N . ALA A 1 93 ? -4.167 4.429 -0.782 1.00 95.56 93 ALA A N 1
ATOM 697 C CA . ALA A 1 93 ? -3.237 5.221 -1.573 1.00 95.56 93 ALA A CA 1
ATOM 698 C C . ALA A 1 93 ? -2.402 4.314 -2.479 1.00 95.56 93 ALA A C 1
ATOM 700 O O . ALA A 1 93 ? -1.946 3.254 -2.060 1.00 95.56 93 ALA A O 1
ATOM 701 N N . MET A 1 94 ? -2.178 4.747 -3.711 1.00 97.06 94 MET A N 1
ATOM 702 C CA . MET A 1 94 ? -1.174 4.214 -4.624 1.00 97.06 94 MET A CA 1
ATOM 703 C C . MET A 1 94 ? -0.037 5.226 -4.665 1.00 97.06 94 MET A C 1
ATOM 705 O O . MET A 1 94 ? -0.204 6.303 -5.235 1.00 97.06 94 MET A O 1
ATOM 709 N N . ALA A 1 95 ? 1.100 4.894 -4.057 1.00 97.56 95 ALA A N 1
ATOM 710 C CA . ALA A 1 95 ? 2.276 5.751 -4.096 1.00 97.56 95 ALA A CA 1
ATOM 711 C C . ALA A 1 95 ? 2.796 5.866 -5.540 1.00 97.56 95 ALA A C 1
ATOM 713 O O . ALA A 1 95 ? 2.618 4.951 -6.356 1.00 97.56 95 ALA A O 1
ATOM 714 N N . GLY A 1 96 ? 3.417 6.991 -5.877 1.00 97.06 96 GLY A N 1
ATOM 715 C CA . GLY A 1 96 ? 3.798 7.309 -7.251 1.00 97.06 96 GLY A CA 1
ATOM 716 C C . GLY A 1 96 ? 4.495 8.658 -7.364 1.00 97.06 96 GLY A C 1
ATOM 717 O O . GLY A 1 96 ? 4.606 9.386 -6.380 1.00 97.06 96 GLY A O 1
ATOM 718 N N . SER A 1 97 ? 4.944 8.983 -8.574 1.00 96.44 97 SER A N 1
ATOM 719 C CA . SER A 1 97 ? 5.642 10.229 -8.903 1.00 96.44 97 SER A CA 1
ATOM 720 C C . SER A 1 97 ? 4.884 10.989 -9.996 1.00 96.44 97 SER A C 1
ATOM 722 O O . SER A 1 97 ? 5.256 10.911 -11.171 1.00 96.44 97 SER A O 1
ATOM 724 N N . PRO A 1 98 ? 3.850 11.777 -9.648 1.00 94.31 98 PRO A N 1
ATOM 725 C CA . PRO A 1 98 ? 3.075 12.550 -10.620 1.00 94.31 98 PRO A CA 1
ATOM 726 C C . PRO A 1 98 ? 3.884 13.642 -11.337 1.00 94.31 98 PRO A C 1
ATOM 728 O O . PRO A 1 98 ? 3.443 14.179 -12.347 1.00 94.31 98 PRO A O 1
ATOM 731 N N . ALA A 1 99 ? 5.077 13.978 -10.836 1.00 90.25 99 ALA A N 1
ATOM 732 C CA . ALA A 1 99 ? 6.021 14.860 -11.520 1.00 90.25 99 ALA A CA 1
ATOM 733 C C . ALA A 1 99 ? 6.829 14.160 -12.635 1.00 90.25 99 ALA A C 1
ATOM 735 O O . ALA A 1 99 ? 7.490 14.843 -13.419 1.00 90.25 99 ALA A O 1
ATOM 736 N N . LYS A 1 100 ? 6.834 12.819 -12.673 1.00 94.75 100 LYS A N 1
ATOM 737 C CA . LYS A 1 100 ? 7.699 11.999 -13.543 1.00 94.75 100 LYS A CA 1
ATOM 738 C C . LYS A 1 100 ? 6.935 11.100 -14.504 1.00 94.75 100 LYS A C 1
ATOM 740 O O . LYS A 1 100 ? 7.455 10.804 -15.575 1.00 94.75 100 LYS A O 1
ATOM 745 N N . HIS A 1 101 ? 5.723 10.698 -14.140 1.00 95.75 101 HIS A N 1
ATOM 746 C CA . HIS A 1 101 ? 4.927 9.751 -14.908 1.00 95.75 101 HIS A CA 1
ATOM 747 C C . HIS A 1 101 ? 3.561 10.327 -15.278 1.00 95.75 101 HIS A C 1
ATOM 749 O O . HIS A 1 101 ? 2.977 11.112 -14.532 1.00 95.75 101 HIS A O 1
ATOM 755 N N . ASP A 1 102 ? 3.044 9.877 -16.417 1.00 94.94 102 ASP A N 1
ATOM 756 C CA . ASP A 1 102 ? 1.688 10.114 -16.917 1.00 94.94 102 ASP A CA 1
ATOM 757 C C . ASP A 1 102 ? 0.857 8.816 -17.012 1.00 94.94 102 ASP A C 1
ATOM 759 O O . ASP A 1 102 ? -0.305 8.840 -17.421 1.00 94.94 102 ASP A O 1
ATOM 763 N N . ASP A 1 103 ? 1.440 7.686 -16.602 1.00 94.69 103 ASP A N 1
ATOM 764 C CA . ASP A 1 103 ? 0.823 6.363 -16.562 1.00 94.69 103 ASP A CA 1
ATOM 765 C C . ASP A 1 103 ? 0.419 5.963 -15.124 1.00 94.69 103 ASP A C 1
ATOM 767 O O . ASP A 1 103 ? 0.248 6.802 -14.240 1.00 94.69 103 ASP A O 1
ATOM 771 N N . ALA A 1 104 ? 0.254 4.663 -14.854 1.00 92.75 104 ALA A N 1
ATOM 772 C CA . ALA A 1 104 ? -0.116 4.156 -13.528 1.00 92.75 104 ALA A CA 1
ATOM 773 C C . ALA A 1 104 ? 0.896 4.501 -12.409 1.00 92.75 104 ALA A C 1
ATOM 775 O O . ALA A 1 104 ? 0.581 4.358 -11.221 1.00 92.75 104 ALA A O 1
ATOM 776 N N . TYR A 1 105 ? 2.106 4.946 -12.751 1.00 96.25 105 TYR A N 1
ATOM 777 C CA . TYR A 1 105 ? 3.109 5.412 -11.798 1.00 96.25 105 TYR A CA 1
ATOM 778 C C . TYR A 1 105 ? 2.908 6.863 -11.347 1.00 96.25 105 TYR A C 1
ATOM 780 O O . TYR A 1 105 ? 3.605 7.312 -10.438 1.00 96.25 105 TYR A O 1
ATOM 788 N N . VAL A 1 106 ? 1.899 7.568 -11.877 1.00 96.31 106 VAL A N 1
ATOM 789 C CA . VAL A 1 106 ? 1.427 8.858 -11.341 1.00 96.31 106 VAL A CA 1
ATOM 790 C C . VAL A 1 106 ? 0.935 8.736 -9.887 1.00 96.31 106 VAL A C 1
ATOM 792 O O . VAL A 1 106 ? 1.015 9.695 -9.125 1.00 96.31 106 VAL A O 1
ATOM 795 N N . GLY A 1 107 ? 0.487 7.543 -9.475 1.00 95.69 107 GLY A N 1
ATOM 796 C CA . GLY A 1 107 ? -0.140 7.295 -8.174 1.00 95.69 107 GLY A CA 1
ATOM 797 C C . GLY A 1 107 ? -1.663 7.473 -8.201 1.00 95.69 107 GLY A C 1
ATOM 798 O O . GLY A 1 107 ? -2.274 7.635 -9.255 1.00 95.69 107 GLY A O 1
ATOM 799 N N . SER A 1 108 ? -2.310 7.380 -7.040 1.00 94.56 108 SER A N 1
ATOM 800 C CA . SER A 1 108 ? -3.751 7.648 -6.901 1.00 94.56 108 SER A CA 1
ATOM 801 C C . SER A 1 108 ? -4.031 9.149 -6.805 1.00 94.56 108 SER A C 1
ATOM 803 O O . SER A 1 108 ? -3.125 9.950 -6.608 1.00 94.56 108 SER A O 1
ATOM 805 N N . HIS A 1 109 ? -5.302 9.549 -6.899 1.00 91.00 109 HIS A N 1
ATOM 806 C CA . HIS A 1 109 ? -5.718 10.962 -6.906 1.00 91.00 109 HIS A CA 1
ATOM 807 C C . HIS A 1 109 ? -5.287 11.761 -5.665 1.00 91.00 109 HIS A C 1
ATOM 809 O O . HIS A 1 109 ? -5.171 12.980 -5.733 1.00 91.00 109 HIS A O 1
ATOM 815 N N . ASN A 1 110 ? -5.074 11.093 -4.529 1.00 88.88 110 ASN A N 1
ATOM 816 C CA . ASN A 1 110 ? -4.596 11.689 -3.280 1.00 88.88 110 ASN A CA 1
ATOM 817 C C . ASN A 1 110 ? -3.059 11.794 -3.191 1.00 88.88 110 ASN A C 1
ATOM 819 O O . ASN A 1 110 ? -2.549 12.303 -2.188 1.00 88.88 110 ASN A O 1
ATOM 823 N N . VAL A 1 111 ? -2.336 11.368 -4.235 1.00 91.94 111 VAL A N 1
ATOM 824 C CA . VAL A 1 111 ? -0.902 11.600 -4.442 1.00 91.94 111 VAL A CA 1
ATOM 825 C C . VAL A 1 111 ? -0.716 12.729 -5.456 1.00 91.94 111 VAL A C 1
ATOM 827 O O . VAL A 1 111 ? -1.289 12.752 -6.539 1.00 91.94 111 VAL A O 1
ATOM 830 N N . THR A 1 112 ? 0.090 13.706 -5.077 1.00 90.81 112 THR A N 1
ATOM 831 C CA . THR A 1 112 ? 0.317 14.980 -5.755 1.00 90.81 112 THR A CA 1
ATOM 832 C C . THR A 1 112 ? 1.809 15.285 -5.745 1.00 90.81 112 THR A C 1
ATOM 834 O O . THR A 1 112 ? 2.581 14.706 -4.983 1.00 90.81 112 THR A O 1
ATOM 837 N N . THR A 1 113 ? 2.240 16.258 -6.539 1.00 90.12 113 THR A N 1
ATOM 838 C CA . THR A 1 113 ? 3.645 16.690 -6.547 1.00 90.12 113 THR A CA 1
ATOM 839 C C . THR A 1 113 ? 4.115 17.268 -5.206 1.00 90.12 113 THR A C 1
ATOM 841 O O . THR A 1 113 ? 5.315 17.305 -4.958 1.00 90.12 113 THR A O 1
ATOM 844 N N . GLY A 1 114 ? 3.198 17.695 -4.327 1.00 87.56 114 GLY A N 1
ATOM 845 C CA . GLY A 1 114 ? 3.526 18.231 -3.002 1.00 87.56 114 GLY A CA 1
ATOM 846 C C . GLY A 1 114 ? 3.643 17.184 -1.888 1.00 87.56 114 GLY A C 1
ATOM 847 O O . GLY A 1 114 ? 4.163 17.499 -0.819 1.00 87.56 114 GLY A O 1
ATOM 848 N N . ASN A 1 115 ? 3.158 15.959 -2.110 1.00 90.56 115 ASN A N 1
ATOM 849 C CA . ASN A 1 115 ? 3.097 14.907 -1.088 1.00 90.56 115 ASN A CA 1
ATOM 850 C C . ASN A 1 115 ? 3.549 13.525 -1.599 1.00 90.56 115 ASN A C 1
ATOM 852 O O . ASN A 1 115 ? 3.314 12.533 -0.918 1.00 90.56 115 ASN A O 1
ATOM 856 N N . MET A 1 116 ? 4.136 13.440 -2.796 1.00 94.25 116 MET A N 1
ATOM 857 C CA . MET A 1 116 ? 4.562 12.173 -3.386 1.00 94.25 116 MET A CA 1
ATOM 858 C C . MET A 1 116 ? 5.654 11.476 -2.571 1.00 94.25 116 MET A C 1
ATOM 860 O O . MET A 1 116 ? 6.510 12.108 -1.950 1.00 94.25 116 MET A O 1
ATOM 864 N N . PHE A 1 117 ? 5.595 10.149 -2.581 1.00 95.88 117 PHE A N 1
ATOM 865 C CA . PHE A 1 117 ? 6.429 9.265 -1.781 1.00 95.88 117 PHE A CA 1
ATOM 866 C C . PHE A 1 117 ? 6.541 7.897 -2.464 1.00 95.88 117 PHE A C 1
ATOM 868 O O . PHE A 1 117 ? 5.844 7.615 -3.446 1.00 95.88 117 PHE A O 1
ATOM 875 N N . ASN A 1 118 ? 7.420 7.050 -1.939 1.00 98.12 118 ASN A N 1
ATOM 876 C CA . ASN A 1 118 ? 7.590 5.666 -2.355 1.00 98.12 118 ASN A CA 1
ATOM 877 C C . ASN A 1 118 ? 7.804 4.781 -1.122 1.00 98.12 118 ASN A C 1
ATOM 879 O O . ASN A 1 118 ? 8.146 5.292 -0.057 1.00 98.12 118 ASN A O 1
ATOM 883 N N . ALA A 1 119 ? 7.557 3.481 -1.279 1.00 98.19 119 ALA A N 1
ATOM 884 C CA . ALA A 1 119 ? 7.794 2.447 -0.278 1.00 98.19 119 ALA A CA 1
ATOM 885 C C . ALA A 1 119 ? 7.198 2.766 1.106 1.00 98.19 119 ALA A C 1
ATOM 887 O O . ALA A 1 119 ? 7.943 2.920 2.079 1.00 98.19 119 ALA A O 1
ATOM 888 N N . PRO A 1 120 ? 5.858 2.903 1.222 1.00 98.19 120 PRO A N 1
ATOM 889 C CA . PRO A 1 120 ? 5.233 2.949 2.538 1.00 98.19 120 PRO A CA 1
ATOM 890 C C . PRO A 1 120 ? 5.578 1.672 3.307 1.00 98.19 120 PRO A C 1
ATOM 892 O O . PRO A 1 120 ? 5.483 0.575 2.758 1.00 98.19 120 PRO A O 1
ATOM 895 N N . ASP A 1 121 ? 5.937 1.824 4.575 1.00 98.19 121 ASP A N 1
ATOM 896 C CA . ASP A 1 121 ? 6.326 0.727 5.457 1.00 98.19 121 ASP A CA 1
ATOM 897 C C . ASP A 1 121 ? 5.632 0.896 6.814 1.00 98.19 121 ASP A C 1
ATOM 899 O O . ASP A 1 121 ? 4.532 0.377 7.009 1.00 98.19 121 ASP A O 1
ATOM 903 N N . GLY A 1 122 ? 6.224 1.679 7.724 1.00 96.81 122 GLY A N 1
ATOM 904 C CA . GLY A 1 122 ? 5.703 1.880 9.072 1.00 96.81 122 GLY A CA 1
ATOM 905 C C . GLY A 1 122 ? 4.357 2.600 9.061 1.00 96.81 122 GLY A C 1
ATOM 906 O O . GLY A 1 122 ? 4.201 3.620 8.390 1.00 96.81 122 GLY A O 1
ATOM 907 N N . MET A 1 123 ? 3.377 2.101 9.820 1.00 96.06 123 MET A N 1
ATOM 908 C CA . MET A 1 123 ? 2.069 2.753 9.934 1.00 96.06 123 MET A CA 1
ATOM 909 C C . MET A 1 123 ? 1.456 2.643 11.327 1.00 96.06 123 MET A C 1
ATOM 911 O O . MET A 1 123 ? 1.492 1.590 11.961 1.00 96.06 123 MET A O 1
ATOM 915 N N . VAL A 1 124 ? 0.802 3.716 11.767 1.00 96.19 124 VAL A N 1
ATOM 916 C CA . VAL A 1 124 ? -0.031 3.725 12.975 1.00 96.19 124 VAL A CA 1
ATOM 917 C C . VAL A 1 124 ? -1.213 4.668 12.788 1.00 96.19 124 VAL A C 1
ATOM 919 O O . VAL A 1 124 ? -1.088 5.694 12.125 1.00 96.19 124 VAL A O 1
ATOM 922 N N . ILE A 1 125 ? -2.359 4.331 13.378 1.00 94.19 125 ILE A N 1
ATOM 923 C CA . ILE A 1 125 ? -3.496 5.249 13.485 1.00 94.19 125 ILE A CA 1
ATOM 924 C C . ILE A 1 125 ? -3.556 5.738 14.925 1.00 94.19 125 ILE A C 1
ATOM 926 O O . ILE A 1 125 ? -3.572 4.933 15.859 1.00 94.19 125 ILE A O 1
ATOM 930 N N . ASP A 1 126 ? -3.526 7.055 15.106 1.00 92.06 126 ASP A N 1
ATOM 931 C CA . ASP A 1 126 ? -3.572 7.652 16.435 1.00 92.06 126 ASP A CA 1
ATOM 932 C C . ASP A 1 126 ? -5.011 7.776 16.969 1.00 92.06 126 ASP A C 1
ATOM 934 O O . ASP A 1 126 ? -5.996 7.468 16.298 1.00 92.06 126 ASP A O 1
ATOM 938 N N . SER A 1 127 ? -5.151 8.245 18.210 1.00 92.38 127 SER A N 1
ATOM 939 C CA . SER A 1 127 ? -6.456 8.403 18.862 1.00 92.38 127 SER A CA 1
ATOM 940 C C . SER A 1 127 ? -7.348 9.484 18.243 1.00 92.38 127 SER A C 1
ATOM 942 O O . SER A 1 127 ? -8.514 9.579 18.613 1.00 92.38 127 SER A O 1
ATOM 944 N N . THR A 1 128 ? -6.808 10.333 17.365 1.00 89.31 128 THR A N 1
ATOM 945 C CA . THR A 1 128 ? -7.588 11.314 16.596 1.00 89.31 128 THR A CA 1
ATOM 946 C C . THR A 1 128 ? -8.156 10.715 15.310 1.00 89.31 128 THR A C 1
ATOM 948 O O . THR A 1 128 ? -9.003 11.341 14.680 1.00 89.31 128 THR A O 1
ATOM 951 N N . GLY A 1 129 ? -7.738 9.496 14.954 1.00 88.62 129 GLY A N 1
ATOM 952 C CA . GLY A 1 129 ? -8.140 8.800 13.736 1.00 88.62 129 GLY A CA 1
ATOM 953 C C . GLY A 1 129 ? -7.215 9.064 12.549 1.00 88.62 129 GLY A C 1
ATOM 954 O O . GLY A 1 129 ? -7.450 8.511 11.482 1.00 88.62 129 GLY A O 1
ATOM 955 N N . LEU A 1 130 ? -6.151 9.855 12.713 1.00 91.00 130 LEU A N 1
ATOM 956 C CA . LEU A 1 130 ? -5.194 10.131 11.643 1.00 91.00 130 LEU A CA 1
ATOM 957 C C . LEU A 1 130 ? -4.233 8.957 11.447 1.00 91.00 130 LEU A C 1
ATOM 959 O O . LEU A 1 130 ? -3.727 8.387 12.418 1.00 91.00 130 LEU A O 1
ATOM 963 N N . ILE A 1 131 ? -3.948 8.627 10.184 1.00 93.44 131 ILE A N 1
ATOM 964 C CA . ILE A 1 131 ? -2.963 7.605 9.820 1.00 93.44 131 ILE A CA 1
ATOM 965 C C . ILE A 1 131 ? -1.596 8.249 9.589 1.00 93.44 131 ILE A C 1
ATOM 967 O O . ILE A 1 131 ? -1.426 9.080 8.700 1.00 93.44 131 ILE A O 1
ATOM 971 N N . TRP A 1 132 ? -0.609 7.837 10.374 1.00 95.38 132 TRP A N 1
ATOM 972 C CA . TRP A 1 132 ? 0.794 8.196 10.208 1.00 95.38 132 TRP A CA 1
ATOM 973 C C . TRP A 1 132 ? 1.483 7.128 9.370 1.00 95.38 132 TRP A C 1
ATOM 975 O O . TRP A 1 132 ? 1.367 5.942 9.674 1.00 95.38 132 TRP A O 1
ATOM 985 N N . ILE A 1 133 ? 2.187 7.551 8.323 1.00 95.81 133 ILE A N 1
ATOM 986 C CA . ILE A 1 133 ? 2.835 6.675 7.340 1.00 95.81 133 ILE A CA 1
ATOM 987 C C . ILE A 1 133 ? 4.318 7.019 7.304 1.00 95.81 133 ILE A C 1
ATOM 989 O O . ILE A 1 133 ? 4.671 8.182 7.135 1.00 95.81 133 ILE A O 1
ATOM 993 N N . GLN A 1 134 ? 5.181 6.022 7.433 1.00 96.81 134 GLN A N 1
ATOM 994 C CA . GLN A 1 134 ? 6.632 6.138 7.335 1.00 96.81 134 GLN A CA 1
ATOM 995 C C . GLN A 1 134 ? 7.112 5.410 6.081 1.00 96.81 134 GLN A C 1
ATOM 997 O O . GLN A 1 134 ? 6.540 4.386 5.705 1.00 96.81 134 GLN A O 1
ATOM 1002 N N . THR A 1 135 ? 8.145 5.940 5.430 1.00 96.62 135 THR A N 1
ATOM 1003 C CA . THR A 1 135 ? 8.703 5.350 4.206 1.00 96.62 135 THR A CA 1
ATOM 1004 C C . THR A 1 135 ? 10.058 4.691 4.457 1.00 96.62 135 THR A C 1
ATOM 1006 O O . THR A 1 135 ? 10.862 5.223 5.226 1.00 96.62 135 THR A O 1
ATOM 1009 N N . ASP A 1 136 ? 10.315 3.577 3.772 1.00 96.50 136 ASP A N 1
ATOM 1010 C CA . ASP A 1 136 ? 11.635 2.934 3.656 1.00 96.50 136 ASP A CA 1
ATOM 1011 C C . ASP A 1 136 ? 11.966 2.691 2.175 1.00 96.50 136 ASP A C 1
ATOM 1013 O O . ASP A 1 136 ? 12.004 1.572 1.664 1.00 96.50 136 ASP A O 1
ATOM 1017 N N . GLY A 1 137 ? 12.071 3.800 1.452 1.00 95.19 137 GLY A N 1
ATOM 1018 C CA . GLY A 1 137 ? 12.166 3.848 0.004 1.00 95.19 137 GLY A CA 1
ATOM 1019 C C . GLY A 1 137 ? 13.516 4.259 -0.542 1.00 95.19 137 GLY A C 1
ATOM 1020 O O . GLY A 1 137 ? 14.471 4.509 0.195 1.00 95.19 137 GLY A O 1
ATOM 1021 N N . ASP A 1 138 ? 13.559 4.355 -1.868 1.00 96.69 138 ASP A N 1
ATOM 1022 C CA . ASP A 1 138 ? 14.688 4.921 -2.593 1.00 96.69 138 ASP A CA 1
ATOM 1023 C C . ASP A 1 138 ? 14.771 6.428 -2.302 1.00 96.69 138 ASP A C 1
ATOM 1025 O O . ASP A 1 138 ? 13.816 7.177 -2.539 1.00 96.69 138 ASP A O 1
ATOM 1029 N N . ASP A 1 139 ? 15.912 6.848 -1.753 1.00 95.19 139 ASP A N 1
ATOM 1030 C CA . ASP A 1 139 ? 16.219 8.218 -1.347 1.00 95.19 139 ASP A CA 1
ATOM 1031 C C . ASP A 1 139 ? 17.235 8.909 -2.273 1.00 95.19 139 ASP A C 1
ATOM 1033 O O . ASP A 1 139 ? 17.755 9.979 -1.943 1.00 95.19 139 ASP A O 1
ATOM 1037 N N . SER A 1 140 ? 17.496 8.339 -3.457 1.00 96.12 140 SER A N 1
ATOM 1038 C CA . SER A 1 140 ? 18.403 8.925 -4.454 1.00 96.12 140 SER A CA 1
ATOM 1039 C C . SER A 1 140 ? 17.932 10.292 -4.935 1.00 96.12 140 SER A C 1
ATOM 1041 O O . SER A 1 140 ? 18.749 11.137 -5.299 1.00 96.12 140 SER A O 1
ATOM 1043 N N . ASN A 1 141 ? 16.611 10.514 -4.928 1.00 94.69 141 ASN A N 1
ATOM 1044 C CA . ASN A 1 141 ? 15.971 11.672 -5.536 1.00 94.69 141 ASN A CA 1
ATOM 1045 C C . ASN A 1 141 ? 16.316 11.810 -7.036 1.00 94.69 141 ASN A C 1
ATOM 1047 O O . ASN A 1 141 ? 16.403 12.918 -7.568 1.00 94.69 141 ASN A O 1
ATOM 1051 N N . GLU A 1 142 ? 16.483 10.678 -7.721 1.00 95.31 142 GLU A N 1
ATOM 1052 C CA . GLU A 1 142 ? 16.784 10.577 -9.149 1.00 95.31 142 GLU A CA 1
ATOM 1053 C C . GLU A 1 142 ? 15.781 9.647 -9.858 1.00 95.31 142 GLU A C 1
ATOM 1055 O O . GLU A 1 142 ? 15.077 8.852 -9.232 1.00 95.31 142 GLU A O 1
ATOM 1060 N N . GLY A 1 143 ? 15.695 9.745 -11.190 1.00 95.81 143 GLY A N 1
ATOM 1061 C CA . GLY A 1 143 ? 14.867 8.852 -12.009 1.00 95.81 143 GLY A CA 1
ATOM 1062 C C . GLY A 1 143 ? 13.391 8.829 -11.590 1.00 95.81 143 GLY A C 1
ATOM 1063 O O . GLY A 1 143 ? 12.755 9.878 -11.482 1.00 95.81 143 GLY A O 1
ATOM 1064 N N . ASP A 1 144 ? 12.859 7.628 -11.339 1.00 95.56 144 ASP A N 1
ATOM 1065 C CA . ASP A 1 144 ? 11.459 7.401 -10.935 1.00 95.56 144 ASP A CA 1
ATOM 1066 C C . ASP A 1 144 ? 11.111 8.024 -9.566 1.00 95.56 144 ASP A C 1
ATOM 1068 O O . ASP A 1 144 ? 9.931 8.166 -9.227 1.00 95.56 144 ASP A O 1
ATOM 1072 N N . PHE A 1 145 ? 12.120 8.414 -8.781 1.00 95.94 145 PHE A N 1
ATOM 1073 C CA . PHE A 1 145 ? 11.986 8.963 -7.427 1.00 95.94 145 PHE A CA 1
ATOM 1074 C C . PHE A 1 145 ? 12.386 10.444 -7.348 1.00 95.94 145 PHE A C 1
ATOM 1076 O O . PHE A 1 145 ? 12.410 11.037 -6.267 1.00 95.94 145 PHE A O 1
ATOM 1083 N N . GLU A 1 146 ? 12.688 11.077 -8.485 1.00 95.06 146 GLU A N 1
ATOM 1084 C CA . GLU A 1 146 ? 13.083 12.481 -8.521 1.00 95.06 146 GLU A CA 1
ATOM 1085 C C . GLU A 1 146 ? 11.966 13.397 -7.996 1.00 95.06 146 GLU A C 1
ATOM 1087 O O . GLU A 1 146 ? 10.829 13.390 -8.472 1.00 95.06 146 GLU A O 1
ATOM 1092 N N . GLY A 1 147 ? 12.326 14.223 -7.014 1.00 90.69 147 GLY A N 1
ATOM 1093 C CA . GLY A 1 147 ? 11.445 15.145 -6.305 1.00 90.69 147 GLY A CA 1
ATOM 1094 C C . GLY A 1 147 ? 10.864 14.585 -5.003 1.00 90.69 147 GLY A C 1
ATOM 1095 O O . GLY A 1 147 ? 10.202 15.335 -4.288 1.00 90.69 147 GLY A O 1
ATOM 1096 N N . GLN A 1 148 ? 11.093 13.307 -4.677 1.00 92.38 148 GLN A N 1
ATOM 1097 C CA . GLN A 1 148 ? 10.611 12.708 -3.426 1.00 92.38 148 GLN A CA 1
ATOM 1098 C C . GLN A 1 148 ? 11.558 12.957 -2.238 1.00 92.38 148 GLN A C 1
ATOM 1100 O O . GLN A 1 148 ? 11.099 13.072 -1.101 1.00 92.38 148 GLN A O 1
ATOM 1105 N N . GLY A 1 149 ? 12.858 13.138 -2.499 1.00 91.31 149 GLY A N 1
ATOM 1106 C CA . GLY A 1 149 ? 13.873 13.398 -1.475 1.00 91.31 149 GLY A CA 1
ATOM 1107 C C . GLY A 1 149 ? 14.171 12.193 -0.577 1.00 91.31 149 GLY A C 1
ATOM 1108 O O . GLY A 1 149 ? 14.023 11.048 -0.987 1.00 91.31 149 GLY A O 1
ATOM 1109 N N . ASN A 1 150 ? 14.612 12.467 0.655 1.00 93.44 150 ASN A N 1
ATOM 1110 C CA . ASN A 1 150 ? 14.869 11.428 1.656 1.00 93.44 150 ASN A CA 1
ATOM 1111 C C . ASN A 1 150 ? 13.571 10.752 2.125 1.00 93.44 150 ASN A C 1
ATOM 1113 O O . ASN A 1 150 ? 12.483 11.324 2.008 1.00 93.44 150 ASN A O 1
ATOM 1117 N N . ASN A 1 151 ? 13.718 9.608 2.801 1.00 93.06 151 ASN A N 1
ATOM 1118 C CA . ASN A 1 151 ? 12.638 9.002 3.575 1.00 93.06 151 ASN A CA 1
ATOM 1119 C C . ASN A 1 151 ? 11.956 9.997 4.525 1.00 93.06 151 ASN A C 1
ATOM 1121 O O . ASN A 1 151 ? 12.579 10.914 5.075 1.00 93.06 151 ASN A O 1
ATOM 1125 N N . GLN A 1 152 ? 10.650 9.815 4.694 1.00 90.12 152 GLN A N 1
ATOM 1126 C CA . GLN A 1 152 ? 9.762 10.803 5.288 1.00 90.12 152 GLN A CA 1
ATOM 1127 C C . GLN A 1 152 ? 8.652 10.153 6.114 1.00 90.12 152 GLN A C 1
ATOM 1129 O O . GLN A 1 152 ? 8.424 8.944 6.072 1.00 90.12 152 GLN A O 1
ATOM 1134 N N . MET A 1 153 ? 7.948 10.996 6.864 1.00 93.88 153 MET A N 1
ATOM 1135 C CA . MET A 1 153 ? 6.703 10.649 7.532 1.00 93.88 153 MET A CA 1
ATOM 1136 C C . MET A 1 153 ? 5.586 11.527 6.963 1.00 93.88 153 MET A C 1
ATOM 1138 O O . MET A 1 153 ? 5.762 12.736 6.816 1.00 93.88 153 MET A O 1
ATOM 1142 N N . LEU A 1 154 ? 4.452 10.923 6.625 1.00 91.69 154 LEU A N 1
ATOM 1143 C CA . LEU A 1 154 ? 3.249 11.598 6.144 1.00 91.69 154 LEU A CA 1
ATOM 1144 C C . LEU A 1 154 ? 2.101 11.370 7.124 1.00 91.69 154 LEU A C 1
ATOM 1146 O O . LEU A 1 154 ? 2.123 10.420 7.909 1.00 91.69 154 LEU A O 1
ATOM 1150 N N . VAL A 1 155 ? 1.081 12.222 7.042 1.00 92.38 155 VAL A N 1
ATOM 1151 C CA . VAL A 1 155 ? -0.190 12.002 7.730 1.0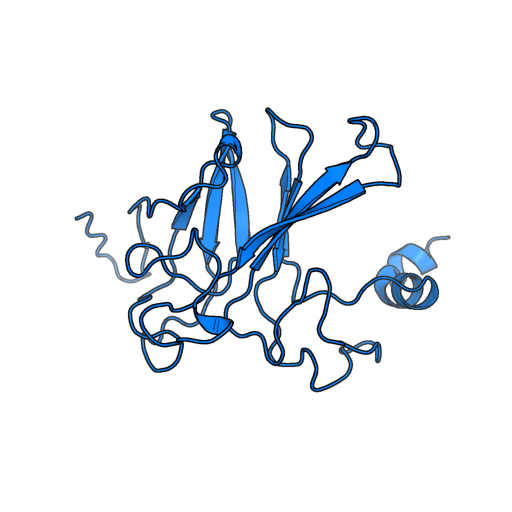0 92.38 155 VAL A CA 1
ATOM 1152 C C . VAL A 1 155 ? -1.327 11.990 6.714 1.00 92.38 155 VAL A C 1
ATOM 1154 O O . VAL A 1 155 ? -1.351 12.780 5.770 1.00 92.38 155 VAL A O 1
ATOM 1157 N N . GLY A 1 156 ? -2.274 11.082 6.886 1.00 89.12 156 GLY A N 1
ATOM 1158 C CA . GLY A 1 156 ? -3.496 11.024 6.099 1.00 89.12 156 GLY A CA 1
ATOM 1159 C C . GLY A 1 156 ? -4.728 11.037 6.990 1.00 89.12 156 GLY A C 1
ATOM 1160 O O . GLY A 1 156 ? -4.659 10.652 8.157 1.00 89.12 156 GLY A O 1
ATOM 1161 N N . ASP A 1 157 ? -5.851 11.453 6.416 1.00 88.88 157 ASP A N 1
ATOM 1162 C CA . ASP A 1 157 ? -7.168 11.337 7.036 1.00 88.88 157 ASP A CA 1
ATOM 1163 C C . ASP A 1 157 ? -7.934 10.160 6.394 1.00 88.88 157 ASP A C 1
ATOM 1165 O O . ASP A 1 157 ? -8.333 10.242 5.225 1.00 88.88 157 ASP A O 1
ATOM 1169 N N . PRO A 1 158 ? -8.139 9.049 7.125 1.00 84.19 158 PRO A N 1
ATOM 1170 C CA . PRO A 1 158 ? -8.911 7.907 6.642 1.00 84.19 158 PRO A CA 1
ATOM 1171 C C . PRO A 1 158 ? -10.361 8.232 6.254 1.00 84.19 158 PRO A C 1
ATOM 1173 O O . PRO A 1 158 ? -10.903 7.584 5.354 1.00 84.19 158 PRO A O 1
ATOM 1176 N N . ALA A 1 159 ? -10.981 9.230 6.895 1.00 74.88 159 ALA A N 1
ATOM 1177 C CA . ALA A 1 159 ? -12.411 9.501 6.774 1.00 74.88 159 ALA A CA 1
ATOM 1178 C C . ALA A 1 159 ? -12.778 10.179 5.447 1.00 74.88 159 ALA A C 1
ATOM 1180 O O . ALA A 1 159 ? -13.853 9.944 4.892 1.00 74.88 159 ALA A O 1
ATOM 1181 N N . THR A 1 160 ? -11.895 11.025 4.916 1.00 67.88 160 THR A N 1
ATOM 1182 C CA . THR A 1 160 ? -12.188 11.812 3.712 1.00 67.88 160 THR A CA 1
ATOM 1183 C C . THR A 1 160 ? -11.822 11.076 2.428 1.00 67.88 160 THR A C 1
ATOM 1185 O O . THR A 1 160 ? -12.407 11.348 1.384 1.00 67.88 160 THR A O 1
ATOM 1188 N N . ASN A 1 161 ? -10.869 10.134 2.467 1.00 60.97 161 ASN A N 1
ATOM 1189 C CA . ASN A 1 161 ? -10.154 9.660 1.267 1.00 60.97 161 ASN A CA 1
ATOM 1190 C C . ASN A 1 161 ? -9.530 10.797 0.434 1.00 60.97 161 ASN A C 1
ATOM 1192 O O . ASN A 1 161 ? -9.165 10.594 -0.732 1.00 60.97 161 ASN A O 1
ATOM 1196 N N . GLU A 1 162 ? -9.408 11.990 1.013 1.00 48.47 162 GLU A N 1
ATOM 1197 C CA . GLU A 1 162 ? -8.894 13.182 0.362 1.00 48.47 162 GLU A CA 1
ATOM 1198 C C . GLU A 1 162 ? -7.526 13.516 0.944 1.00 48.47 162 GLU A C 1
ATOM 1200 O O . GLU A 1 162 ? -7.410 13.839 2.119 1.00 48.47 162 GLU A O 1
ATOM 1205 N N . GLY A 1 163 ? -6.505 13.461 0.084 1.00 52.06 163 GLY A N 1
ATOM 1206 C CA . GLY A 1 163 ? -5.186 14.050 0.311 1.00 52.06 163 GLY A CA 1
ATOM 1207 C C . GLY A 1 163 ? -4.362 13.448 1.454 1.00 52.06 163 GLY A C 1
ATOM 1208 O O . GLY A 1 163 ? -4.682 13.560 2.631 1.00 52.06 163 GLY A O 1
ATOM 1209 N N . LEU A 1 164 ? -3.192 12.908 1.123 1.00 55.50 164 LEU A N 1
ATOM 1210 C CA . LEU A 1 164 ? -2.134 12.754 2.121 1.00 55.50 164 LEU A CA 1
ATOM 1211 C C . LEU A 1 164 ? -1.541 14.139 2.387 1.00 55.50 164 LEU A C 1
ATOM 1213 O O . LEU A 1 164 ? -1.071 14.799 1.464 1.00 55.50 164 LEU A O 1
ATOM 1217 N N . THR A 1 165 ? -1.568 14.627 3.619 1.00 56.12 165 THR A N 1
ATOM 1218 C CA . THR A 1 165 ? -0.871 15.876 3.929 1.00 56.12 165 THR A CA 1
ATOM 1219 C C . THR A 1 165 ? 0.547 15.530 4.341 1.00 56.12 165 THR A C 1
ATOM 1221 O O . THR A 1 165 ? 0.790 14.681 5.201 1.00 56.12 165 THR A O 1
ATOM 1224 N N . ARG A 1 166 ? 1.522 16.195 3.724 1.00 52.09 166 ARG A N 1
ATOM 1225 C CA . ARG A 1 166 ? 2.896 16.108 4.197 1.00 52.09 166 ARG A CA 1
ATOM 1226 C C . ARG A 1 166 ? 2.965 16.834 5.539 1.00 52.09 166 ARG A C 1
ATOM 1228 O O . ARG A 1 166 ? 3.051 18.057 5.579 1.00 52.09 166 ARG A O 1
ATOM 1235 N N . SER A 1 167 ? 2.898 16.095 6.640 1.00 44.84 167 SER A N 1
ATOM 1236 C CA . SER A 1 167 ? 3.319 16.634 7.928 1.00 44.84 167 SER A CA 1
ATOM 1237 C C . SER A 1 167 ? 4.837 16.666 7.916 1.00 44.84 167 SER A C 1
ATOM 1239 O O . SER A 1 167 ? 5.487 15.645 8.108 1.00 44.84 167 SER A O 1
ATOM 1241 N N . THR A 1 168 ? 5.422 17.834 7.657 1.00 41.56 168 THR A N 1
ATOM 1242 C CA . THR A 1 168 ? 6.855 18.048 7.866 1.00 41.56 168 THR A CA 1
ATOM 1243 C C . THR A 1 168 ? 7.167 17.846 9.350 1.00 41.56 168 THR A C 1
ATOM 1245 O O . THR A 1 168 ? 7.070 18.785 10.134 1.00 41.56 168 THR A O 1
ATOM 1248 N N . VAL A 1 169 ? 7.536 16.631 9.765 1.00 41.16 169 VAL A N 1
ATOM 1249 C CA . VAL A 1 169 ? 8.147 16.389 11.078 1.00 41.16 169 VAL A CA 1
ATOM 1250 C C . VAL A 1 169 ? 9.291 15.379 10.944 1.00 41.16 169 VAL A C 1
ATOM 1252 O O . VAL A 1 169 ? 9.089 14.173 10.871 1.00 41.16 169 VAL A O 1
ATOM 1255 N N . ILE A 1 170 ? 10.495 15.960 10.956 1.00 41.62 170 ILE A N 1
ATOM 1256 C CA . ILE A 1 170 ? 11.798 15.430 11.384 1.00 41.62 170 ILE A CA 1
ATOM 1257 C C . ILE A 1 170 ? 12.276 14.161 10.661 1.00 41.62 170 ILE A C 1
ATOM 1259 O O . ILE A 1 170 ? 12.190 13.046 11.169 1.00 41.62 170 ILE A O 1
ATOM 1263 N N . ALA A 1 171 ? 12.964 14.363 9.536 1.00 38.34 171 ALA A N 1
ATOM 1264 C CA . ALA A 1 171 ? 14.043 13.457 9.167 1.00 38.34 171 ALA A CA 1
ATOM 1265 C C . ALA A 1 171 ? 15.150 13.575 10.233 1.00 38.34 171 ALA A C 1
ATOM 1267 O O . ALA A 1 171 ? 15.901 14.552 10.246 1.00 38.34 171 ALA A O 1
ATOM 1268 N N . ILE A 1 172 ? 15.265 12.601 11.142 1.00 37.78 172 ILE A N 1
ATOM 1269 C CA . ILE A 1 172 ? 16.501 12.427 11.916 1.00 37.78 172 ILE A CA 1
ATOM 1270 C C . ILE A 1 172 ? 17.503 11.783 10.961 1.00 37.78 172 ILE A C 1
ATOM 1272 O O . ILE A 1 172 ? 17.62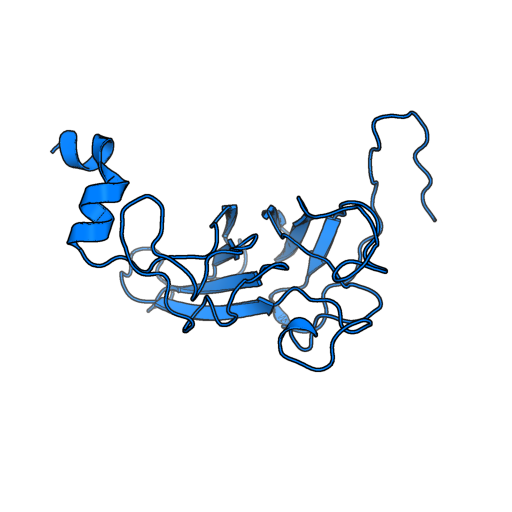6 10.562 10.891 1.00 37.78 172 ILE A O 1
ATOM 1276 N N . LYS A 1 173 ? 18.211 12.604 10.180 1.00 35.06 173 LYS A N 1
ATOM 1277 C CA . LYS A 1 173 ? 19.432 12.135 9.527 1.00 35.06 173 LYS A CA 1
ATOM 1278 C C . LYS A 1 173 ? 20.484 11.945 10.618 1.00 35.06 173 LYS A C 1
ATOM 1280 O O . LYS A 1 173 ? 20.593 12.763 11.526 1.00 35.06 173 LYS A O 1
ATOM 1285 N N . ARG A 1 174 ? 21.263 10.871 10.511 1.00 42.12 174 ARG A N 1
ATOM 1286 C CA . ARG A 1 174 ? 22.317 10.437 11.449 1.00 42.12 174 ARG A CA 1
ATOM 1287 C C . ARG A 1 174 ? 23.475 11.439 11.640 1.00 42.12 174 ARG A C 1
ATOM 1289 O O . ARG A 1 174 ? 24.416 11.126 12.359 1.00 42.12 174 ARG A O 1
ATOM 1296 N N . ASP A 1 175 ? 23.372 12.623 11.040 1.00 48.72 175 ASP A N 1
ATOM 1297 C CA . ASP A 1 175 ? 24.397 13.659 11.000 1.00 48.72 175 ASP A CA 1
ATOM 1298 C C . ASP A 1 175 ? 23.820 14.985 11.541 1.00 48.72 175 ASP A C 1
ATOM 1300 O O . ASP A 1 175 ? 23.531 15.907 10.781 1.00 48.72 175 ASP A O 1
ATOM 1304 N N . ASP A 1 176 ? 23.586 15.034 12.857 1.00 43.31 176 ASP A N 1
ATOM 1305 C CA . ASP A 1 176 ? 23.521 16.192 13.777 1.00 43.31 176 ASP A CA 1
ATOM 1306 C C . ASP A 1 176 ? 22.883 17.537 13.358 1.00 43.31 176 ASP A C 1
ATOM 1308 O O . ASP A 1 176 ? 23.047 18.527 14.067 1.00 43.31 176 ASP A O 1
ATOM 1312 N N . ASN A 1 177 ? 22.099 17.633 12.286 1.00 37.59 177 ASN A N 1
ATOM 1313 C CA . ASN A 1 177 ? 21.404 18.873 11.932 1.00 37.59 177 ASN A CA 1
ATOM 1314 C C . ASN A 1 1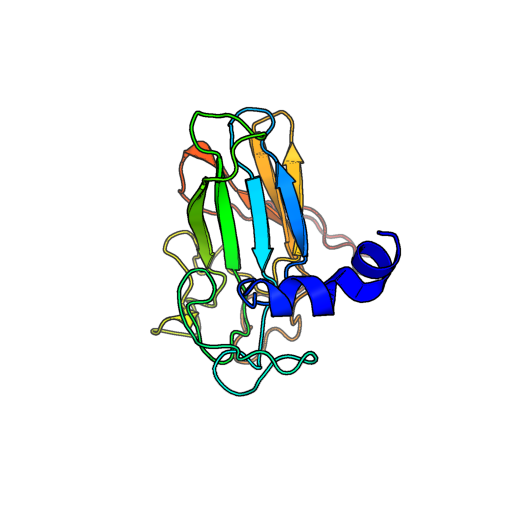77 ? 19.971 18.597 11.480 1.00 37.59 177 ASN A C 1
ATOM 1316 O O . ASN A 1 177 ? 19.698 18.366 10.303 1.00 37.59 177 ASN A O 1
ATOM 1320 N N . ALA A 1 178 ? 19.043 18.667 12.434 1.00 38.31 178 ALA A N 1
ATOM 1321 C CA . ALA A 1 178 ? 17.623 18.794 12.145 1.00 38.31 178 ALA A CA 1
ATOM 1322 C C . ALA A 1 178 ? 17.311 20.261 11.810 1.00 38.31 178 ALA A C 1
ATOM 1324 O O . ALA A 1 178 ? 17.547 21.147 12.630 1.00 38.31 178 ALA A O 1
ATOM 1325 N N . TRP A 1 179 ? 16.744 20.513 10.632 1.00 32.81 179 TRP A N 1
ATOM 1326 C CA . TRP A 1 179 ? 16.097 21.785 10.318 1.00 32.81 179 TRP A CA 1
ATOM 1327 C C . TRP A 1 179 ? 14.611 21.538 10.075 1.00 32.81 179 TRP A C 1
ATOM 1329 O O . TRP A 1 179 ? 14.237 20.707 9.249 1.00 32.81 179 TRP A O 1
ATOM 1339 N N . VAL A 1 180 ? 13.782 22.257 10.831 1.00 37.94 180 VAL A N 1
ATOM 1340 C CA . VAL A 1 180 ? 12.341 22.396 10.605 1.00 37.94 180 VAL A CA 1
ATOM 1341 C C . VAL A 1 180 ? 12.156 23.675 9.793 1.00 37.94 180 VAL A C 1
ATOM 1343 O O . VAL A 1 180 ? 12.627 24.733 10.215 1.00 37.94 180 VAL A O 1
ATOM 1346 N N . GLY A 1 181 ? 11.518 23.565 8.632 1.00 33.19 181 GLY A N 1
ATOM 1347 C CA . GLY A 1 181 ? 11.097 24.680 7.78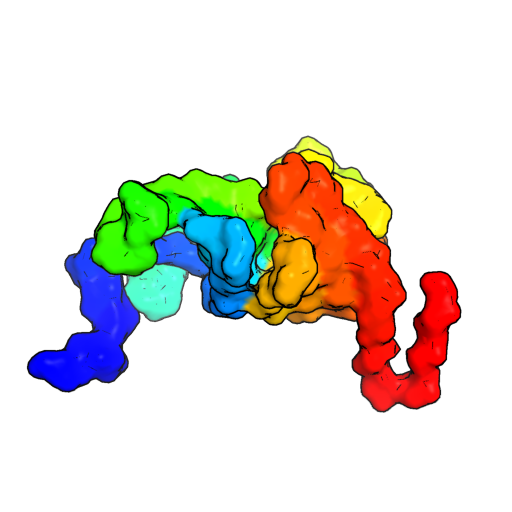6 1.00 33.19 181 GLY A CA 1
ATOM 1348 C C . GLY A 1 181 ? 9.668 24.467 7.331 1.00 33.19 181 GLY A C 1
ATOM 1349 O O . GLY A 1 181 ? 9.323 23.289 7.078 1.00 33.19 181 GLY A O 1
#

InterPro domains:
  IPR008557 Alkaline phosphatase PhoX [PF05787] (2-162)

Secondary structure (DSSP, 8-state):
-HHHHHTHHHHHHHTTPPP-S-EEEEEE-SSSS-EEEEE--BTTTTTS--TTS----SBTTB-STTBSS-EEEEEEEGGG-TT-S-EEEEEEEE-B-TTT-SSGGG--TT--TTT-B--EEEEEE-TTSPEEEEE----S--GGGTTT-S--EEEE-TTT---EE--------SSS-----

pLDDT: mean 89.03, std 17.19, range [32.81, 98.75]

Foldseek 3Di:
DVVCVVPVVVVCVVVPHADAQCWADKEQFPVAQKIKIWNFFDQCACPAADPVRHHRYADDLRPDHRGAFTFMKMWHAPPSDPPHPDIDIDTLKFAAACVADPPPRNIDPQADLQHGGGGWHDWYQDPVRKIKTWHPHDQPCDDRNPSVHHTAIWIDHPPPSHHTHRPPDDDPDVPPDDDDD

Radius of gyration: 17.37 Å; chains: 1; bounding box: 45×54×36 Å

Organism: NCBI:txid875171